Protein AF-A0A128EGA1-F1 (afdb_monomer_lite)

Foldseek 3Di:
DVVVCVVVVDPPQDDQVRQQVLLQVLQVVLVVLCVVAPDDPNPPPDDDPLSVLSNVLSVVQHPDNRDGGPDSVSVVVSVVSVVVSVVVVVVVPDPPDDPDDPPPPPPPDD

pLDDT: mean 85.17, std 13.76, range [37.12, 98.06]

Structure (mmCIF, N/CA/C/O backbone):
data_AF-A0A128EGA1-F1
#
_entry.id   AF-A0A128EGA1-F1
#
loop_
_atom_site.group_PDB
_atom_site.id
_atom_site.type_symbol
_atom_site.label_atom_id
_atom_site.label_alt_id
_atom_site.label_comp_id
_atom_site.label_asym_id
_atom_site.label_entity_id
_atom_site.label_seq_id
_atom_site.pdbx_PDB_ins_code
_atom_site.Cartn_x
_atom_site.Cartn_y
_atom_site.Cartn_z
_atom_site.occupancy
_atom_site.B_iso_or_equiv
_atom_site.auth_seq_id
_atom_site.auth_comp_id
_atom_site.auth_asym_id
_atom_site.auth_atom_id
_atom_site.pdbx_PDB_model_num
ATOM 1 N N . MET A 1 1 ? -19.318 -8.533 2.746 1.00 81.69 1 MET A N 1
ATOM 2 C CA . MET A 1 1 ? -18.801 -8.993 4.058 1.00 81.69 1 MET A CA 1
ATOM 3 C C . MET A 1 1 ? -18.001 -7.903 4.770 1.00 81.69 1 MET A C 1
ATOM 5 O O . MET A 1 1 ? -18.408 -7.524 5.858 1.00 81.69 1 MET A O 1
ATOM 9 N N . LEU A 1 2 ? -16.950 -7.337 4.155 1.00 85.12 2 LEU A N 1
ATOM 10 C CA . LEU A 1 2 ? -16.133 -6.272 4.768 1.00 85.12 2 LEU A CA 1
ATOM 11 C C . LEU A 1 2 ? -16.956 -5.065 5.260 1.00 85.12 2 LEU A C 1
ATOM 13 O O . LEU A 1 2 ? -16.754 -4.599 6.371 1.00 85.12 2 LEU A O 1
ATOM 17 N N . GLU A 1 3 ? -17.920 -4.583 4.474 1.00 85.75 3 GLU A N 1
ATOM 18 C CA . GLU A 1 3 ? -18.734 -3.423 4.875 1.00 85.75 3 GLU A CA 1
ATOM 19 C C . GLU A 1 3 ? -19.574 -3.670 6.130 1.00 85.75 3 GLU A C 1
ATOM 21 O O . GLU A 1 3 ? -19.691 -2.788 6.976 1.00 85.75 3 GLU A O 1
ATOM 26 N N . LEU A 1 4 ? -20.113 -4.884 6.275 1.00 86.56 4 LEU A N 1
ATOM 27 C CA . LEU A 1 4 ? -20.846 -5.288 7.472 1.00 86.56 4 LEU A CA 1
ATOM 28 C C . LEU A 1 4 ? -19.904 -5.350 8.677 1.00 86.56 4 LEU A C 1
ATOM 30 O O . LEU A 1 4 ? -20.243 -4.833 9.734 1.00 86.56 4 LEU A O 1
ATOM 34 N N . MET A 1 5 ? -18.701 -5.907 8.506 1.00 86.25 5 MET A N 1
ATOM 35 C CA . MET A 1 5 ? -17.693 -5.944 9.570 1.00 86.25 5 MET A CA 1
ATOM 36 C C . MET A 1 5 ? -17.354 -4.533 10.066 1.00 86.25 5 MET A C 1
ATOM 38 O O . MET A 1 5 ? -17.412 -4.273 11.265 1.00 86.25 5 MET A O 1
ATOM 42 N N . LEU A 1 6 ? -17.102 -3.596 9.149 1.00 87.62 6 LEU A N 1
ATOM 43 C CA . LEU A 1 6 ? -16.830 -2.199 9.498 1.00 87.62 6 LEU A CA 1
ATOM 44 C C . LEU A 1 6 ? -18.020 -1.540 10.212 1.00 87.62 6 LEU A C 1
ATOM 46 O O . LEU A 1 6 ? -17.824 -0.871 11.220 1.00 87.62 6 LEU A O 1
ATOM 50 N N . LYS A 1 7 ? -19.256 -1.781 9.748 1.00 88.75 7 LYS A N 1
ATOM 51 C CA . LYS A 1 7 ? -20.478 -1.224 10.357 1.00 88.75 7 LYS A CA 1
ATOM 52 C C . LYS A 1 7 ? -20.676 -1.658 11.814 1.00 88.75 7 LYS A C 1
ATOM 54 O O . LYS A 1 7 ? -21.153 -0.862 12.614 1.00 88.75 7 LYS A O 1
ATOM 59 N N . TYR A 1 8 ? -20.334 -2.902 12.150 1.00 88.88 8 TYR A N 1
ATOM 60 C CA . TYR A 1 8 ? -20.543 -3.469 13.489 1.00 88.88 8 TYR A CA 1
ATOM 61 C C . TYR A 1 8 ? -19.306 -3.408 14.398 1.00 88.88 8 TYR A C 1
ATOM 63 O O . TYR A 1 8 ? -19.330 -4.000 15.472 1.00 88.88 8 TYR A O 1
ATOM 71 N N . ASN A 1 9 ? -18.238 -2.713 13.986 1.00 83.50 9 ASN A N 1
ATOM 72 C CA . ASN A 1 9 ? -16.999 -2.550 14.757 1.00 83.50 9 ASN A CA 1
ATOM 73 C C . ASN A 1 9 ? -16.479 -3.865 15.379 1.00 83.50 9 ASN A C 1
ATOM 75 O O . ASN A 1 9 ? -16.124 -3.916 16.557 1.00 83.50 9 ASN A O 1
ATOM 79 N N . VAL A 1 10 ? -16.499 -4.95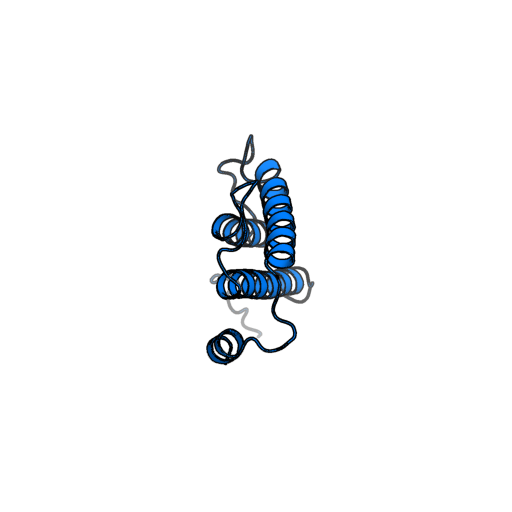7 14.600 1.00 87.62 10 VAL A N 1
ATOM 80 C CA . VAL A 1 10 ? -16.041 -6.268 15.089 1.00 87.62 10 VAL A CA 1
ATOM 81 C C . VAL A 1 10 ? -14.595 -6.202 15.605 1.00 87.62 10 VAL A C 1
ATOM 83 O O . VAL A 1 10 ? -13.777 -5.496 15.004 1.00 87.62 10 VAL A O 1
ATOM 86 N N . PRO A 1 11 ? -14.258 -6.949 16.677 1.00 83.31 11 PRO A N 1
ATOM 87 C CA . PRO A 1 11 ? -12.904 -6.997 17.224 1.00 83.31 11 PRO A CA 1
ATOM 88 C C . PRO A 1 11 ? -11.848 -7.335 16.164 1.00 83.31 11 PRO A C 1
ATOM 90 O O . PRO A 1 11 ? -12.092 -8.147 15.271 1.00 83.31 11 PRO A O 1
ATOM 93 N N . GLY A 1 12 ? -10.662 -6.731 16.282 1.00 83.38 12 GLY A N 1
ATOM 94 C CA . GLY A 1 12 ? -9.544 -6.943 15.352 1.00 83.38 12 GLY A CA 1
ATOM 95 C C . GLY A 1 12 ? -9.471 -5.949 14.187 1.00 83.38 12 GLY A C 1
ATOM 96 O O . GLY A 1 12 ? -8.620 -6.104 13.312 1.00 83.38 12 GLY A O 1
ATOM 97 N N . GLN A 1 13 ? -10.327 -4.923 14.161 1.00 87.50 13 GLN A N 1
ATOM 98 C CA . GLN A 1 13 ? -10.164 -3.804 13.233 1.00 87.50 13 GLN A CA 1
ATOM 99 C C . GLN A 1 13 ? -8.937 -2.956 13.590 1.00 87.50 13 GLN A C 1
ATOM 101 O O . GLN A 1 13 ? -8.707 -2.699 14.774 1.00 87.50 13 GLN A O 1
ATOM 106 N N . PRO A 1 14 ? -8.161 -2.506 12.589 1.00 91.81 14 PRO A N 1
ATOM 107 C CA . PRO A 1 14 ? -6.991 -1.688 12.847 1.00 91.81 14 PRO A CA 1
ATOM 108 C C . PRO A 1 14 ? -7.375 -0.325 13.430 1.00 91.81 14 PRO A C 1
ATOM 110 O O . PRO A 1 14 ? -8.304 0.331 12.949 1.00 91.81 14 PRO A O 1
ATOM 113 N N . THR A 1 15 ? -6.642 0.112 14.453 1.00 93.56 15 THR A N 1
ATOM 114 C CA . THR A 1 15 ? -6.789 1.451 15.037 1.00 93.56 15 THR A CA 1
ATOM 115 C C . THR A 1 15 ? -6.208 2.523 14.112 1.00 93.56 15 THR A C 1
ATOM 117 O O . THR A 1 15 ? -5.492 2.225 13.154 1.00 93.56 15 THR A O 1
ATOM 120 N N . LYS A 1 16 ? -6.478 3.801 14.403 1.00 93.31 16 LYS A N 1
ATOM 121 C CA . LYS A 1 16 ? -5.906 4.923 13.638 1.00 93.31 16 LYS A CA 1
ATOM 122 C C . LYS A 1 16 ? -4.377 4.915 13.668 1.00 93.31 16 LYS A C 1
ATOM 124 O O . LYS A 1 16 ? -3.741 5.192 12.656 1.00 93.31 16 LYS A O 1
ATOM 129 N N . GLU A 1 17 ? -3.797 4.559 14.807 1.00 95.12 17 GLU A N 1
ATOM 130 C CA . GLU A 1 17 ? -2.355 4.439 15.008 1.00 95.12 17 GLU A CA 1
ATOM 131 C C . GLU A 1 17 ? -1.787 3.308 14.148 1.00 95.12 17 GLU A C 1
ATOM 133 O O . GLU A 1 17 ? -0.784 3.502 13.469 1.00 95.12 17 GLU A O 1
ATOM 138 N N . GLN A 1 18 ? -2.471 2.160 14.091 1.00 95.81 18 GLN A N 1
ATOM 139 C CA . GLN A 1 18 ? -2.067 1.036 13.241 1.00 95.81 18 GLN A CA 1
ATOM 140 C C . GLN A 1 18 ? -2.179 1.365 11.746 1.00 95.81 18 GLN A C 1
ATOM 142 O O . GLN A 1 18 ? -1.320 0.957 10.964 1.00 95.81 18 GLN A O 1
ATOM 147 N N . LEU A 1 19 ? -3.202 2.125 11.336 1.00 96.38 19 LEU A N 1
ATOM 148 C CA . LEU A 1 19 ? -3.311 2.625 9.962 1.00 96.38 19 LEU A CA 1
ATOM 149 C C . LEU A 1 19 ? -2.149 3.563 9.620 1.00 96.38 19 LEU A C 1
ATOM 151 O O . LEU A 1 19 ? -1.546 3.416 8.557 1.00 96.38 19 LEU A O 1
ATOM 155 N N . LYS A 1 20 ? -1.795 4.474 10.532 1.00 96.69 20 LYS A N 1
ATOM 156 C CA . LYS A 1 20 ? -0.656 5.377 10.352 1.00 96.69 20 LYS A CA 1
ATOM 157 C C . LYS A 1 20 ? 0.664 4.608 10.255 1.00 96.69 20 LYS A C 1
ATOM 159 O O . LYS A 1 20 ? 1.418 4.817 9.314 1.00 96.69 20 LYS A O 1
ATOM 164 N N . GLU A 1 21 ? 0.913 3.659 11.155 1.00 96.94 21 GLU A N 1
ATOM 165 C CA . GLU A 1 21 ? 2.126 2.829 11.132 1.00 96.94 21 GLU A CA 1
ATOM 166 C C . GLU A 1 21 ? 2.236 2.007 9.832 1.00 96.94 21 GLU A C 1
ATOM 168 O O . GLU A 1 21 ? 3.311 1.875 9.238 1.00 96.94 21 GLU A O 1
ATOM 173 N N . ALA A 1 22 ? 1.118 1.452 9.354 1.00 96.69 22 ALA A N 1
ATOM 174 C CA . ALA A 1 22 ? 1.080 0.736 8.084 1.00 96.69 22 ALA A CA 1
ATOM 175 C C . ALA A 1 22 ? 1.384 1.663 6.898 1.00 96.69 22 ALA A C 1
ATOM 177 O O . ALA A 1 22 ? 2.104 1.268 5.974 1.00 96.69 22 ALA A O 1
ATOM 178 N N . TYR A 1 23 ? 0.864 2.889 6.933 1.00 98.06 23 TYR A N 1
ATOM 179 C CA . TYR A 1 23 ? 1.11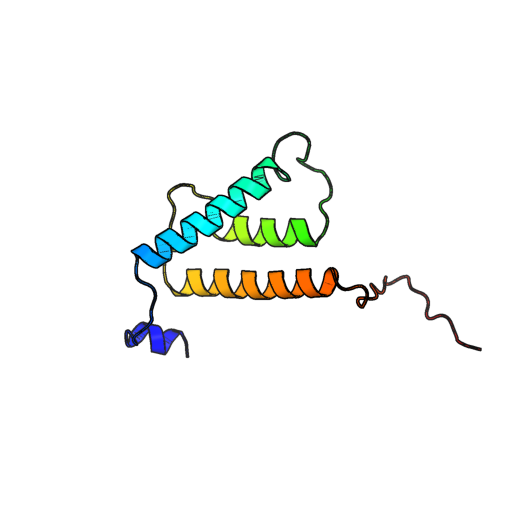9 3.893 5.913 1.00 98.06 23 TYR A CA 1
ATOM 180 C C . TYR A 1 23 ? 2.593 4.327 5.911 1.00 98.06 23 TYR A C 1
ATOM 182 O O . TYR A 1 23 ? 3.217 4.349 4.856 1.00 98.06 23 TYR A O 1
ATOM 190 N N . GLU A 1 24 ? 3.204 4.565 7.074 1.00 97.88 24 GLU A N 1
ATOM 191 C CA . GLU A 1 24 ? 4.631 4.903 7.186 1.00 97.88 24 GLU A CA 1
ATOM 192 C C . GLU A 1 24 ? 5.532 3.806 6.591 1.00 97.88 24 GLU A C 1
ATOM 194 O O . GLU A 1 24 ? 6.507 4.093 5.889 1.00 97.88 24 GLU A O 1
ATOM 199 N N . LYS A 1 25 ? 5.188 2.528 6.805 1.00 96.75 25 LYS A N 1
ATOM 200 C CA . LYS A 1 25 ? 5.885 1.393 6.172 1.00 96.75 25 LYS A CA 1
ATOM 201 C C . LYS A 1 25 ? 5.748 1.423 4.649 1.00 96.75 25 LYS A C 1
ATOM 203 O O . LYS A 1 25 ? 6.740 1.194 3.956 1.00 96.75 25 LYS A O 1
ATOM 208 N N . CYS A 1 26 ? 4.549 1.716 4.146 1.00 97.31 26 CYS A N 1
ATOM 209 C CA . CYS A 1 26 ? 4.282 1.884 2.719 1.00 97.31 26 CYS A CA 1
ATOM 210 C C . CYS A 1 26 ? 5.117 3.037 2.136 1.00 97.31 26 CYS A C 1
ATOM 212 O O . CYS A 1 26 ? 5.889 2.825 1.202 1.00 97.31 26 CYS A O 1
ATOM 214 N N . TYR A 1 27 ? 5.058 4.225 2.745 1.00 97.81 27 TYR A N 1
ATOM 215 C CA . TYR A 1 27 ? 5.789 5.410 2.293 1.00 97.81 27 TYR A CA 1
ATOM 216 C C . TYR A 1 27 ? 7.308 5.194 2.306 1.00 97.81 27 TYR A C 1
ATOM 218 O O . TYR A 1 27 ? 8.014 5.576 1.372 1.00 97.81 27 TYR A O 1
ATOM 226 N N . ARG A 1 28 ? 7.845 4.508 3.323 1.00 97.06 28 ARG A N 1
ATOM 227 C CA . ARG A 1 28 ? 9.271 4.149 3.358 1.00 97.06 28 ARG A CA 1
ATOM 228 C C . ARG A 1 28 ? 9.670 3.279 2.166 1.00 97.06 28 ARG A C 1
ATOM 230 O O . ARG A 1 28 ? 10.750 3.477 1.606 1.00 97.06 28 ARG A O 1
ATOM 237 N N . LEU A 1 29 ? 8.817 2.332 1.772 1.00 95.25 29 LEU A N 1
ATOM 238 C CA . LEU A 1 29 ? 9.055 1.498 0.598 1.00 95.25 29 LEU A CA 1
ATOM 239 C C . LEU A 1 29 ? 8.957 2.322 -0.693 1.00 95.25 29 LEU A C 1
ATOM 241 O O . LEU A 1 29 ? 9.830 2.203 -1.551 1.00 95.25 29 LEU A O 1
ATOM 245 N N . TYR A 1 30 ? 7.966 3.213 -0.797 1.00 95.94 30 TYR A N 1
ATOM 246 C CA . TYR A 1 30 ? 7.854 4.163 -1.905 1.00 95.94 30 TYR A CA 1
ATOM 247 C C . TYR A 1 30 ? 9.135 4.992 -2.057 1.00 95.94 30 TYR A C 1
ATOM 249 O O . TYR A 1 30 ? 9.733 5.006 -3.129 1.00 95.94 30 TYR A O 1
ATOM 257 N N . LYS A 1 31 ? 9.624 5.599 -0.969 1.00 95.50 31 LYS A N 1
ATOM 258 C CA . LYS A 1 31 ? 10.860 6.397 -0.947 1.00 95.50 31 LYS A CA 1
ATOM 259 C C . LYS A 1 31 ? 12.074 5.589 -1.408 1.00 95.50 31 LYS A C 1
ATOM 261 O O . LYS A 1 31 ? 12.886 6.087 -2.186 1.00 95.50 31 LYS A O 1
ATOM 266 N N . TRP A 1 32 ? 12.182 4.331 -0.975 1.00 94.25 32 TRP A N 1
ATOM 267 C CA . TRP A 1 32 ? 13.248 3.427 -1.411 1.00 94.25 32 TRP A CA 1
ATOM 268 C C . TRP A 1 32 ? 13.215 3.180 -2.923 1.00 94.25 32 TRP A C 1
ATOM 270 O O . TRP A 1 32 ? 14.252 3.286 -3.583 1.00 94.25 32 TRP A O 1
ATOM 280 N N . TYR A 1 33 ? 12.036 2.897 -3.485 1.00 92.31 33 TYR A N 1
ATOM 281 C CA . TYR A 1 33 ? 11.886 2.722 -4.929 1.00 92.31 33 TYR A CA 1
ATOM 282 C C . TYR A 1 33 ? 12.130 4.024 -5.684 1.00 92.31 33 TYR A C 1
ATOM 284 O O . TYR A 1 33 ? 12.817 4.010 -6.703 1.00 92.31 33 TYR A O 1
ATOM 292 N N . LYS A 1 34 ? 11.627 5.146 -5.166 1.00 91.00 34 LYS A N 1
ATOM 293 C CA . LYS A 1 34 ? 11.763 6.462 -5.783 1.00 91.00 34 LYS A CA 1
ATOM 294 C C . LYS A 1 34 ? 13.227 6.818 -6.025 1.00 91.00 34 LYS A C 1
ATOM 296 O O . LYS A 1 34 ? 13.616 7.073 -7.162 1.00 91.00 34 LYS A O 1
ATOM 301 N N . ILE A 1 35 ? 14.051 6.687 -4.986 1.00 90.38 35 ILE A N 1
ATOM 302 C CA . ILE A 1 35 ? 15.496 6.951 -5.045 1.00 90.38 35 ILE A CA 1
ATOM 303 C C . ILE A 1 35 ? 16.215 6.019 -6.035 1.00 90.38 35 ILE A C 1
ATOM 305 O O . ILE A 1 35 ? 17.169 6.431 -6.686 1.00 90.38 35 ILE A O 1
ATOM 309 N N . ARG A 1 36 ? 15.794 4.752 -6.141 1.00 88.38 36 ARG A N 1
ATOM 310 C CA . ARG A 1 36 ? 16.512 3.730 -6.924 1.00 88.38 36 ARG A CA 1
ATOM 311 C C . ARG A 1 36 ? 16.046 3.579 -8.369 1.00 88.38 36 ARG A C 1
ATOM 313 O O . ARG A 1 36 ? 16.797 3.029 -9.172 1.00 88.38 36 ARG A O 1
ATOM 320 N N . TRP A 1 37 ? 14.816 3.983 -8.682 1.00 88.00 37 TRP A N 1
ATOM 321 C CA . TRP A 1 37 ? 14.133 3.587 -9.918 1.00 88.00 37 TRP A CA 1
ATOM 322 C C . TRP A 1 37 ? 13.253 4.667 -10.556 1.00 88.00 37 TRP A C 1
ATOM 324 O O . TRP A 1 37 ? 12.771 4.444 -11.670 1.00 88.00 37 TRP A O 1
ATOM 334 N N . ILE A 1 38 ? 13.000 5.789 -9.879 1.00 83.81 38 ILE A N 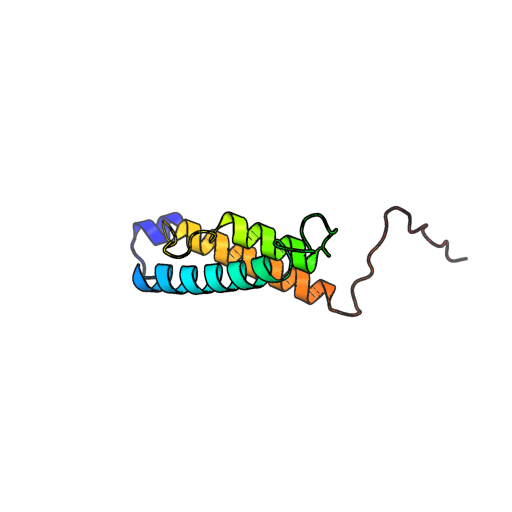1
ATOM 335 C CA . ILE A 1 38 ? 12.104 6.847 -10.380 1.00 83.81 38 ILE A CA 1
ATOM 336 C C . ILE A 1 38 ? 12.885 8.139 -10.626 1.00 83.81 38 ILE A C 1
ATOM 338 O O . ILE A 1 38 ? 12.756 8.730 -11.695 1.00 83.81 38 ILE A O 1
ATOM 342 N N . ASP A 1 39 ? 13.733 8.532 -9.678 1.00 85.88 39 ASP A N 1
ATOM 343 C CA . ASP A 1 39 ? 14.485 9.782 -9.737 1.00 85.88 39 ASP A CA 1
ATOM 344 C C . ASP A 1 39 ? 15.863 9.613 -10.414 1.00 85.88 39 ASP A C 1
ATOM 346 O O . ASP A 1 39 ? 16.365 8.506 -10.636 1.00 85.88 39 ASP A O 1
ATOM 350 N N . GLY A 1 40 ? 16.501 10.743 -10.731 1.00 80.19 40 GLY A N 1
ATOM 351 C CA . GLY A 1 40 ? 17.889 10.793 -11.195 1.00 80.19 40 GLY A CA 1
ATOM 352 C C . GLY A 1 40 ? 18.103 10.198 -12.588 1.00 80.19 40 GLY A C 1
ATOM 353 O O . GLY A 1 40 ? 17.330 10.429 -13.512 1.00 80.19 40 GLY A O 1
ATOM 354 N N . ASP A 1 41 ? 19.173 9.421 -12.750 1.00 77.50 41 ASP A N 1
ATOM 355 C CA . ASP A 1 41 ? 19.586 8.820 -14.027 1.00 77.50 41 ASP A CA 1
ATOM 356 C C . ASP A 1 41 ? 18.677 7.666 -14.495 1.00 77.50 41 ASP A C 1
ATOM 358 O O . ASP A 1 41 ? 18.885 7.095 -15.573 1.00 77.50 41 ASP A O 1
ATOM 362 N N . LYS A 1 42 ? 17.719 7.256 -13.658 1.00 73.94 42 LYS A N 1
ATOM 363 C CA . LYS A 1 42 ? 16.773 6.166 -13.927 1.00 73.94 42 LYS A CA 1
ATOM 364 C C . LYS A 1 42 ? 15.462 6.658 -14.517 1.00 73.94 42 LYS A C 1
ATOM 366 O O . LYS A 1 42 ? 14.727 5.846 -15.082 1.00 73.94 42 LYS A O 1
ATOM 371 N N . ILE A 1 43 ? 15.200 7.961 -14.431 1.00 71.88 43 ILE A N 1
ATOM 372 C CA . ILE A 1 43 ? 14.022 8.582 -15.019 1.00 71.88 43 ILE A CA 1
ATOM 373 C C . ILE A 1 43 ? 13.991 8.243 -16.521 1.00 71.88 43 ILE A C 1
ATOM 375 O O . ILE A 1 43 ? 14.993 8.363 -17.225 1.00 71.88 43 ILE A O 1
ATOM 379 N N . ASN A 1 44 ? 12.862 7.721 -17.003 1.00 71.44 44 ASN A N 1
ATOM 380 C CA . ASN A 1 44 ? 12.646 7.247 -18.383 1.00 71.44 44 ASN A CA 1
ATOM 381 C C . ASN A 1 44 ? 13.341 5.936 -18.810 1.00 71.44 44 ASN A C 1
ATOM 383 O O . ASN A 1 44 ? 13.184 5.523 -19.961 1.00 71.44 44 ASN A O 1
ATOM 387 N N . LYS A 1 45 ? 14.056 5.223 -17.928 1.00 81.44 45 LYS A N 1
ATOM 388 C CA . LYS A 1 45 ? 14.540 3.868 -18.254 1.00 81.44 45 LYS A CA 1
ATOM 389 C C . LYS A 1 45 ? 13.405 2.853 -18.126 1.00 81.44 45 LYS A C 1
ATOM 391 O O . LYS A 1 45 ? 12.659 2.856 -17.147 1.00 81.44 45 LYS A O 1
ATOM 396 N N . LYS A 1 46 ? 13.293 1.940 -19.099 1.00 83.19 46 LYS A N 1
ATOM 397 C CA . LYS A 1 46 ? 12.336 0.827 -19.028 1.00 83.19 46 LYS A CA 1
ATOM 398 C C . LYS A 1 46 ? 12.654 -0.026 -17.799 1.00 83.19 46 LYS A C 1
ATOM 400 O O . LYS A 1 46 ? 13.762 -0.544 -17.669 1.00 83.19 46 LYS A O 1
ATOM 405 N N . ARG A 1 47 ? 11.674 -0.168 -16.910 1.00 85.62 47 ARG A N 1
ATOM 406 C CA . ARG A 1 47 ? 11.798 -0.971 -15.693 1.00 85.62 47 ARG A CA 1
ATOM 407 C C . ARG A 1 47 ? 11.354 -2.412 -15.949 1.00 85.62 47 ARG A C 1
ATOM 409 O O . ARG A 1 47 ? 10.418 -2.624 -16.725 1.00 85.62 47 ARG A O 1
ATOM 416 N N . PRO A 1 48 ? 11.983 -3.404 -15.297 1.00 85.50 48 PRO A N 1
ATOM 417 C CA . PRO A 1 48 ? 11.428 -4.747 -15.236 1.00 85.50 48 PRO A CA 1
ATOM 418 C C . PRO A 1 48 ? 10.039 -4.739 -14.589 1.00 85.50 48 PRO A C 1
ATOM 420 O O . PRO A 1 48 ? 9.752 -3.908 -13.725 1.00 85.50 48 PRO A O 1
ATOM 423 N N . PHE A 1 49 ? 9.185 -5.687 -14.975 1.00 83.62 49 PHE A N 1
ATOM 424 C CA . PHE A 1 49 ? 7.810 -5.774 -14.473 1.00 83.62 49 PHE A CA 1
ATOM 425 C C . PHE A 1 49 ? 7.739 -5.878 -12.939 1.00 83.62 49 PHE A C 1
ATOM 427 O O . PHE A 1 49 ? 6.956 -5.163 -12.319 1.00 83.62 49 PHE A O 1
ATOM 434 N N . TYR A 1 50 ? 8.615 -6.679 -12.323 1.00 84.62 50 TYR A N 1
ATOM 435 C CA . TYR A 1 50 ? 8.689 -6.858 -10.866 1.00 84.62 50 TYR A CA 1
ATOM 436 C C . TYR A 1 50 ? 9.146 -5.603 -10.102 1.00 84.62 50 TYR A C 1
ATOM 438 O O . TYR A 1 50 ? 9.057 -5.571 -8.882 1.00 84.62 50 TYR A O 1
ATOM 446 N N . VAL A 1 51 ? 9.630 -4.568 -10.798 1.00 88.56 51 VAL A N 1
ATOM 447 C CA . VAL A 1 51 ? 9.950 -3.252 -10.218 1.00 88.56 51 VAL A CA 1
ATOM 448 C C . VAL A 1 51 ? 8.820 -2.261 -10.483 1.00 88.56 51 VAL A C 1
ATOM 450 O O . VAL A 1 51 ? 8.419 -1.513 -9.595 1.00 88.56 51 VAL A O 1
ATOM 453 N N . ASP A 1 52 ? 8.300 -2.251 -11.711 1.00 89.44 52 ASP A N 1
ATOM 454 C CA . ASP A 1 52 ? 7.247 -1.328 -12.128 1.00 89.44 52 ASP A CA 1
ATOM 455 C C . ASP A 1 52 ? 5.924 -1.578 -11.392 1.00 89.44 52 ASP A C 1
ATOM 457 O O . ASP A 1 52 ? 5.234 -0.632 -11.016 1.00 89.44 52 ASP A O 1
ATOM 461 N N . MET A 1 53 ? 5.590 -2.848 -11.147 1.00 90.50 53 MET A N 1
ATOM 462 C CA . MET A 1 53 ? 4.368 -3.234 -10.448 1.00 90.50 53 MET A CA 1
ATOM 463 C C . MET A 1 53 ? 4.346 -2.726 -8.988 1.00 90.50 53 MET A C 1
ATOM 465 O O . MET A 1 53 ? 3.368 -2.057 -8.640 1.00 90.50 53 MET A O 1
ATOM 469 N N . PRO A 1 54 ? 5.408 -2.910 -8.165 1.00 91.31 54 PRO A N 1
ATOM 470 C CA . PRO A 1 54 ? 5.484 -2.299 -6.834 1.00 91.31 54 PRO A CA 1
ATOM 471 C C . PRO A 1 54 ? 5.389 -0.791 -6.839 1.00 91.31 54 PRO A C 1
ATOM 473 O O . PRO A 1 54 ? 4.636 -0.231 -6.048 1.00 91.31 54 PRO A O 1
ATOM 476 N N . ILE A 1 55 ? 6.113 -0.132 -7.743 1.00 93.00 55 ILE A N 1
ATOM 477 C CA . ILE A 1 55 ? 6.105 1.328 -7.832 1.00 93.00 55 ILE A CA 1
ATOM 478 C C . ILE A 1 55 ? 4.688 1.844 -8.059 1.00 93.00 55 ILE A C 1
ATOM 480 O O . ILE A 1 55 ? 4.236 2.690 -7.297 1.00 93.00 55 ILE A O 1
ATOM 484 N N . LYS A 1 56 ? 3.960 1.282 -9.029 1.00 92.69 56 LYS A N 1
ATOM 485 C CA . LYS A 1 56 ? 2.583 1.696 -9.332 1.00 92.69 56 LYS A CA 1
ATOM 486 C C . LYS A 1 56 ? 1.635 1.507 -8.152 1.00 92.69 56 LYS A C 1
ATOM 488 O O . LYS A 1 56 ? 0.773 2.352 -7.924 1.00 92.69 56 LYS A O 1
ATOM 493 N N . ASN A 1 57 ? 1.778 0.410 -7.405 1.00 94.69 57 ASN A N 1
ATOM 494 C CA . ASN A 1 57 ? 0.960 0.191 -6.216 1.00 94.69 57 ASN A CA 1
ATOM 495 C C . ASN A 1 57 ? 1.287 1.220 -5.121 1.00 94.69 57 ASN A C 1
ATOM 497 O O . ASN A 1 57 ? 0.394 1.804 -4.519 1.00 94.69 57 ASN A O 1
ATOM 501 N N . LEU A 1 58 ? 2.569 1.497 -4.891 1.00 95.31 58 LEU A N 1
ATOM 502 C CA . LEU A 1 58 ? 3.010 2.453 -3.875 1.00 95.31 58 LEU A CA 1
ATOM 503 C C . LEU A 1 58 ? 2.631 3.899 -4.229 1.00 95.31 58 LEU A C 1
ATOM 505 O O . LEU A 1 58 ? 2.128 4.621 -3.372 1.00 95.31 58 LEU A O 1
ATOM 509 N N . GLU A 1 59 ? 2.787 4.298 -5.495 1.00 95.06 59 GLU A N 1
ATOM 510 C CA . GLU A 1 59 ? 2.369 5.608 -6.018 1.00 95.06 59 GLU A CA 1
ATOM 511 C C . GLU A 1 59 ? 0.862 5.848 -5.866 1.00 95.06 59 GLU A C 1
ATOM 513 O O . GLU A 1 59 ? 0.422 6.979 -5.677 1.00 95.06 59 GLU A O 1
ATOM 518 N N . LYS A 1 60 ? 0.061 4.782 -5.919 1.00 96.06 60 LYS A N 1
ATOM 519 C CA . LYS A 1 60 ? -1.390 4.854 -5.742 1.00 96.06 60 LYS A CA 1
ATOM 520 C C . LYS A 1 60 ? -1.807 5.110 -4.292 1.00 96.06 60 LYS A C 1
ATOM 522 O O . LYS A 1 60 ? -2.859 5.707 -4.082 1.00 96.06 60 LYS A O 1
ATOM 527 N N . TYR A 1 61 ? -1.034 4.636 -3.312 1.00 96.19 61 TYR A N 1
ATOM 528 C CA . TYR A 1 61 ? -1.486 4.565 -1.918 1.00 96.19 61 TYR A CA 1
ATOM 529 C C . TYR A 1 61 ? -0.682 5.394 -0.916 1.00 96.19 61 TYR A C 1
ATOM 531 O O . TYR A 1 61 ? -1.247 5.760 0.109 1.00 96.19 61 TYR A O 1
ATOM 539 N N . CYS A 1 62 ? 0.611 5.651 -1.134 1.00 96.19 62 CYS A N 1
ATOM 540 C CA . CYS A 1 62 ? 1.468 6.192 -0.074 1.00 96.19 62 CYS A CA 1
ATOM 541 C C . CYS A 1 62 ? 2.610 7.084 -0.574 1.00 96.19 62 CYS A C 1
ATOM 543 O O . CYS A 1 62 ? 3.785 6.817 -0.323 1.00 96.19 62 CYS A O 1
ATOM 545 N N . THR A 1 63 ? 2.267 8.169 -1.271 1.00 95.25 63 THR A N 1
ATOM 546 C CA . THR A 1 63 ? 3.239 9.147 -1.799 1.00 95.25 63 THR A CA 1
ATOM 547 C C . THR A 1 63 ? 3.524 10.329 -0.877 1.00 95.25 63 THR A C 1
ATOM 549 O O . THR A 1 63 ? 4.516 11.022 -1.092 1.00 95.25 63 THR A O 1
ATOM 552 N N . ASP A 1 64 ? 2.664 10.588 0.109 1.00 95.75 64 ASP A N 1
ATOM 553 C CA . ASP A 1 64 ? 2.827 11.674 1.084 1.00 95.75 64 ASP A CA 1
ATOM 554 C C . ASP A 1 64 ? 3.647 11.195 2.290 1.00 95.75 64 ASP A C 1
ATOM 556 O O . ASP A 1 64 ? 3.363 10.130 2.827 1.00 95.75 64 ASP A O 1
ATOM 560 N N . GLU A 1 65 ? 4.639 11.971 2.729 1.00 93.94 65 GLU A N 1
ATOM 561 C CA . GLU A 1 65 ? 5.532 11.642 3.850 1.00 93.94 65 GLU A CA 1
ATOM 562 C C . GLU A 1 65 ? 4.820 11.620 5.200 1.00 93.94 65 GLU A C 1
ATOM 564 O O . GLU A 1 65 ? 5.161 10.813 6.062 1.00 93.94 65 GLU A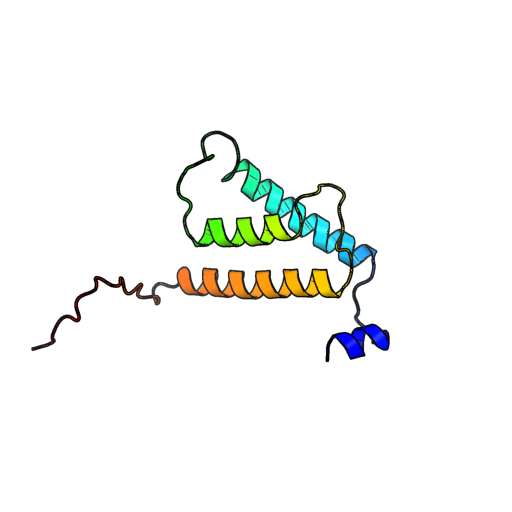 O 1
ATOM 569 N N . ASN A 1 66 ? 3.814 12.478 5.371 1.00 94.38 66 ASN A N 1
ATOM 570 C CA . ASN A 1 66 ? 3.074 12.617 6.627 1.00 94.38 66 ASN A CA 1
ATOM 571 C C . ASN A 1 66 ? 1.644 12.071 6.527 1.00 94.38 66 ASN A C 1
ATOM 573 O O . ASN A 1 66 ? 0.800 12.373 7.375 1.00 94.38 66 ASN A O 1
ATOM 577 N N . GLY A 1 67 ? 1.374 11.285 5.483 1.00 94.44 67 GLY A N 1
ATOM 578 C CA . GLY A 1 67 ? 0.052 10.750 5.202 1.00 94.44 67 GLY A CA 1
ATOM 579 C C . GLY A 1 67 ? -0.385 9.637 6.158 1.00 94.44 67 GLY A C 1
ATOM 580 O O . GLY A 1 67 ? 0.330 9.189 7.057 1.00 94.44 67 GLY A O 1
ATOM 581 N N . THR A 1 68 ? -1.611 9.180 5.942 1.00 97.38 68 THR A N 1
ATOM 582 C 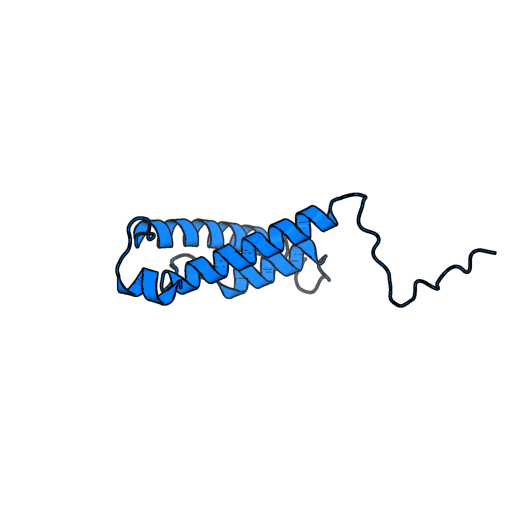CA . THR A 1 68 ? -2.196 7.996 6.573 1.00 97.38 68 THR A CA 1
ATOM 583 C C . THR A 1 68 ? -3.261 7.428 5.642 1.00 97.38 68 THR A C 1
ATOM 585 O O . THR A 1 68 ? -3.778 8.146 4.786 1.00 97.38 68 THR A O 1
ATOM 588 N N . PHE A 1 69 ? -3.632 6.159 5.815 1.00 96.88 69 PHE A N 1
ATOM 589 C CA . PHE A 1 69 ? -4.803 5.629 5.122 1.00 96.88 69 PHE A CA 1
ATOM 590 C C . PHE A 1 69 ? -6.064 6.350 5.615 1.00 96.88 69 PHE A C 1
ATOM 592 O O . PHE A 1 69 ? -6.327 6.416 6.817 1.00 96.88 69 PHE A O 1
ATOM 599 N N . ASN A 1 70 ? -6.873 6.843 4.680 1.00 92.94 70 ASN A N 1
ATOM 600 C CA . ASN A 1 70 ? -8.108 7.578 4.939 1.00 92.94 70 ASN A CA 1
ATOM 601 C C . ASN A 1 70 ? -9.099 6.746 5.754 1.00 92.94 70 ASN A C 1
ATOM 603 O O . ASN A 1 70 ? -9.862 7.270 6.565 1.00 92.94 70 ASN A O 1
ATOM 607 N N . ASN A 1 71 ? -9.129 5.436 5.506 1.00 93.31 71 ASN A N 1
ATOM 608 C CA . ASN A 1 71 ? -9.982 4.498 6.217 1.00 93.31 71 ASN A CA 1
ATOM 609 C C . ASN A 1 71 ? -9.474 3.054 6.088 1.00 93.31 71 ASN A C 1
ATOM 611 O O . ASN A 1 71 ? -8.595 2.726 5.291 1.00 93.31 71 ASN A O 1
ATOM 615 N N . ILE A 1 72 ? -10.101 2.161 6.855 1.00 93.62 72 ILE A N 1
ATOM 616 C CA . ILE A 1 72 ? -9.779 0.731 6.878 1.00 93.62 72 ILE A CA 1
ATOM 617 C C . ILE A 1 72 ? -9.992 0.068 5.501 1.00 93.62 72 ILE A C 1
ATOM 619 O O . ILE A 1 72 ? -9.260 -0.860 5.154 1.00 93.62 72 ILE A O 1
ATOM 623 N N . LYS A 1 73 ? -10.957 0.532 4.686 1.00 93.94 73 LYS A N 1
ATOM 624 C CA . LYS A 1 73 ? -11.184 -0.034 3.341 1.00 93.94 73 LYS A CA 1
ATOM 625 C C . LYS A 1 73 ? -9.995 0.240 2.422 1.00 93.94 73 LYS A C 1
ATOM 627 O O . LYS A 1 73 ? -9.574 -0.665 1.708 1.00 93.94 73 LYS A O 1
ATOM 632 N N . GLU A 1 74 ? -9.452 1.453 2.457 1.00 95.50 74 GLU A N 1
ATOM 633 C CA . GLU A 1 74 ? -8.273 1.826 1.672 1.00 95.50 74 GLU A CA 1
ATOM 634 C C . GLU A 1 74 ? -7.046 1.009 2.085 1.00 95.50 74 GLU A C 1
ATOM 636 O O . GLU A 1 74 ? -6.383 0.426 1.228 1.00 95.50 74 GLU A O 1
ATOM 641 N N . TYR A 1 75 ? -6.812 0.860 3.394 1.00 95.88 75 TYR A N 1
ATOM 642 C CA . TYR A 1 75 ? -5.747 -0.003 3.904 1.00 95.88 75 TYR A CA 1
ATOM 643 C C . TYR A 1 75 ? -5.889 -1.454 3.424 1.00 95.88 75 TYR A C 1
ATOM 645 O O . TYR A 1 75 ? -4.919 -2.045 2.951 1.00 95.88 75 TYR A O 1
ATOM 653 N N . PHE A 1 76 ? -7.092 -2.037 3.491 1.00 94.56 76 PHE A N 1
ATOM 654 C CA . PHE A 1 76 ? -7.305 -3.396 2.990 1.00 94.56 76 PHE A CA 1
ATOM 655 C C . PHE A 1 76 ? -7.116 -3.504 1.479 1.00 94.56 76 PHE A C 1
ATOM 657 O O . PHE A 1 76 ? -6.613 -4.526 1.014 1.00 94.56 76 PHE A O 1
ATOM 664 N N . ALA A 1 77 ? -7.495 -2.484 0.707 1.00 95.38 77 ALA A N 1
ATOM 665 C CA . ALA A 1 77 ? -7.243 -2.465 -0.729 1.00 95.38 77 ALA A CA 1
ATOM 666 C C . ALA A 1 77 ? -5.732 -2.518 -1.014 1.00 95.38 77 ALA A C 1
ATOM 668 O O . ALA A 1 77 ? -5.286 -3.429 -1.711 1.00 95.38 77 ALA A O 1
ATOM 669 N N . TYR A 1 78 ? -4.949 -1.646 -0.370 1.00 96.19 78 TYR A N 1
ATOM 670 C CA . TYR A 1 78 ? -3.486 -1.661 -0.443 1.00 96.19 78 TYR A CA 1
ATOM 671 C C . TYR A 1 78 ? -2.893 -3.016 -0.027 1.00 96.19 78 TYR A C 1
ATOM 673 O O . TYR A 1 78 ? -2.111 -3.610 -0.770 1.00 96.19 78 TYR A O 1
ATOM 681 N N . ALA A 1 79 ? -3.286 -3.541 1.137 1.00 94.94 79 ALA A N 1
ATOM 682 C CA . ALA A 1 79 ? -2.745 -4.790 1.671 1.00 94.94 79 ALA A CA 1
ATOM 683 C C . ALA A 1 79 ? -3.048 -5.993 0.762 1.00 94.94 79 ALA A C 1
ATOM 685 O O . ALA A 1 79 ? -2.219 -6.891 0.609 1.00 94.94 79 ALA A O 1
ATOM 686 N N . ASN A 1 80 ? -4.227 -6.012 0.138 1.00 95.00 80 ASN A N 1
ATOM 687 C CA . ASN A 1 80 ? -4.604 -7.056 -0.807 1.00 95.00 80 ASN A CA 1
ATOM 688 C C . ASN A 1 80 ? -3.841 -6.937 -2.130 1.00 95.00 80 ASN A C 1
ATOM 690 O O . ASN A 1 80 ? -3.427 -7.959 -2.675 1.00 95.00 80 ASN A O 1
ATOM 694 N N . GLU A 1 81 ? -3.649 -5.721 -2.649 1.00 95.56 81 GLU A N 1
ATOM 695 C CA . GLU A 1 81 ? -2.851 -5.487 -3.858 1.00 95.56 81 GLU A CA 1
ATOM 696 C C . GLU A 1 81 ? -1.377 -5.847 -3.630 1.00 95.56 81 GLU A C 1
ATOM 698 O O . GLU A 1 81 ? -0.810 -6.568 -4.452 1.00 95.56 81 GLU A O 1
ATOM 703 N N . GLN A 1 82 ? -0.803 -5.499 -2.471 1.00 94.00 82 GLN A N 1
ATOM 704 C CA . GLN A 1 82 ? 0.544 -5.939 -2.097 1.00 94.00 82 GLN A CA 1
ATOM 705 C C . GLN A 1 82 ? 0.672 -7.459 -2.068 1.00 94.00 82 GLN A C 1
ATOM 707 O O . GLN A 1 82 ? 1.548 -8.001 -2.728 1.00 94.00 82 GLN A O 1
ATOM 712 N N . LYS A 1 83 ? -0.229 -8.167 -1.374 1.00 94.62 83 LYS A N 1
ATOM 713 C CA . LYS A 1 83 ? -0.173 -9.637 -1.302 1.00 94.62 83 LYS A CA 1
ATOM 714 C C . LYS A 1 83 ? -0.250 -10.302 -2.675 1.00 94.62 83 LYS A C 1
ATOM 716 O O . LYS A 1 83 ? 0.430 -11.297 -2.909 1.00 94.62 83 LYS A O 1
ATOM 721 N N . LYS A 1 84 ? -1.095 -9.777 -3.569 1.00 92.12 84 LYS A N 1
ATOM 722 C CA . LYS A 1 84 ? -1.201 -10.273 -4.950 1.00 92.12 84 LYS A CA 1
ATOM 723 C C . LYS A 1 84 ? 0.085 -10.036 -5.729 1.00 92.12 84 LYS A C 1
ATOM 725 O O . LYS A 1 84 ? 0.488 -10.876 -6.519 1.00 92.12 84 LYS A O 1
ATOM 730 N N . MET A 1 85 ? 0.710 -8.885 -5.542 1.00 91.31 85 MET A N 1
ATOM 731 C CA . MET A 1 85 ? 1.952 -8.569 -6.221 1.00 91.31 85 MET A CA 1
ATOM 732 C C . MET A 1 85 ? 3.120 -9.404 -5.696 1.00 91.31 85 MET A C 1
ATOM 734 O O . MET A 1 85 ? 3.860 -9.959 -6.500 1.00 91.31 85 MET A O 1
ATOM 738 N N . ASP A 1 86 ? 3.248 -9.555 -4.377 1.00 89.81 86 ASP A N 1
ATOM 739 C CA . ASP A 1 86 ? 4.287 -10.379 -3.755 1.00 89.81 86 ASP A CA 1
ATOM 740 C C . ASP A 1 86 ? 4.196 -11.833 -4.240 1.00 89.81 86 ASP A C 1
ATOM 742 O O . ASP A 1 86 ? 5.217 -12.457 -4.524 1.00 89.81 86 ASP A O 1
ATOM 746 N N . SER A 1 87 ? 2.980 -12.368 -4.413 1.00 89.50 87 SER A N 1
ATOM 747 C CA . SER A 1 87 ? 2.800 -13.712 -4.966 1.00 89.50 87 SER A CA 1
ATOM 748 C C . SER A 1 87 ? 3.162 -13.801 -6.449 1.00 89.50 87 SER A C 1
ATOM 750 O O . SER A 1 87 ? 3.746 -14.799 -6.865 1.00 89.50 87 SER A O 1
ATOM 752 N N . ILE A 1 88 ? 2.868 -12.770 -7.246 1.00 87.31 88 ILE A N 1
ATOM 753 C CA . ILE A 1 88 ? 3.276 -12.710 -8.656 1.00 87.31 88 ILE A CA 1
ATOM 754 C C . ILE A 1 88 ? 4.803 -12.650 -8.773 1.00 87.31 88 ILE A C 1
ATOM 756 O O . ILE A 1 88 ? 5.361 -13.398 -9.572 1.00 87.31 88 ILE A O 1
ATOM 760 N N . ILE A 1 89 ? 5.466 -11.817 -7.962 1.00 85.75 89 ILE A N 1
ATOM 761 C CA . ILE A 1 89 ? 6.932 -11.699 -7.929 1.00 85.75 89 ILE A CA 1
ATOM 762 C C . ILE A 1 89 ? 7.560 -13.032 -7.508 1.00 85.75 89 ILE A C 1
ATOM 764 O O . ILE A 1 89 ? 8.457 -13.539 -8.176 1.00 85.75 89 ILE A O 1
ATOM 768 N N . TYR A 1 90 ? 7.028 -13.649 -6.451 1.00 85.81 90 TYR A N 1
ATOM 769 C CA . TYR A 1 90 ? 7.487 -14.955 -5.992 1.00 85.81 90 TYR A CA 1
ATOM 770 C C . TYR A 1 90 ? 7.386 -16.016 -7.090 1.00 85.81 90 TYR A C 1
ATOM 772 O O . TYR A 1 90 ? 8.345 -16.741 -7.328 1.00 85.81 90 TYR A O 1
ATOM 780 N N . ILE A 1 91 ? 6.246 -16.093 -7.785 1.00 83.12 91 ILE A N 1
ATOM 781 C CA . ILE A 1 91 ? 6.070 -17.026 -8.901 1.00 83.12 91 ILE A CA 1
ATOM 782 C C . ILE A 1 91 ? 7.078 -16.703 -10.009 1.00 83.12 91 ILE A C 1
ATOM 784 O O . ILE A 1 91 ? 7.755 -17.622 -10.461 1.00 83.12 91 ILE A O 1
ATOM 788 N N . SER A 1 92 ? 7.237 -15.432 -10.404 1.00 75.31 92 SER A N 1
ATOM 789 C CA . SER A 1 92 ? 8.173 -15.031 -11.465 1.00 75.31 92 SER A CA 1
ATOM 790 C C . SER A 1 92 ? 9.636 -15.361 -11.183 1.00 75.31 92 SER A C 1
ATOM 792 O O . SER A 1 92 ? 10.375 -15.588 -12.138 1.00 75.31 92 SER A O 1
ATOM 794 N N . ASP A 1 93 ? 10.030 -15.394 -9.908 1.00 72.69 93 ASP A N 1
ATOM 795 C CA . ASP A 1 93 ? 11.388 -15.730 -9.469 1.00 72.69 93 ASP A CA 1
ATOM 796 C C . ASP A 1 93 ? 11.638 -17.244 -9.403 1.00 72.69 93 ASP A C 1
ATOM 798 O O . ASP A 1 93 ? 12.775 -17.679 -9.233 1.00 72.69 93 ASP A O 1
ATOM 802 N N . THR A 1 94 ? 10.603 -18.080 -9.535 1.00 68.25 94 THR A N 1
ATOM 803 C CA . THR A 1 94 ? 10.816 -19.526 -9.633 1.00 68.25 94 THR A CA 1
ATOM 804 C C . THR A 1 94 ? 11.296 -19.901 -11.034 1.00 68.25 94 THR A C 1
ATOM 806 O O . THR A 1 94 ? 10.665 -19.537 -12.027 1.00 68.25 94 THR A O 1
ATOM 809 N N . ASP A 1 95 ? 12.314 -20.765 -11.125 1.00 62.97 95 ASP A N 1
ATOM 810 C CA . ASP A 1 95 ? 12.784 -21.413 -12.373 1.00 62.97 95 ASP A CA 1
ATOM 811 C C . ASP A 1 95 ? 11.699 -22.258 -13.090 1.00 62.97 95 ASP A C 1
ATOM 813 O O . ASP A 1 95 ? 11.966 -22.991 -14.040 1.00 62.97 95 ASP A O 1
ATOM 817 N N . LYS A 1 96 ? 10.453 -22.205 -12.606 1.00 59.12 96 LYS A N 1
ATOM 818 C CA . LYS A 1 96 ? 9.293 -22.963 -13.074 1.00 59.12 96 LYS A CA 1
ATOM 819 C C . LYS A 1 96 ? 8.368 -22.145 -13.978 1.00 59.12 96 LYS A C 1
ATOM 821 O O . LYS A 1 96 ? 7.389 -22.700 -14.475 1.00 59.12 96 LYS A O 1
ATOM 826 N N . VAL A 1 97 ? 8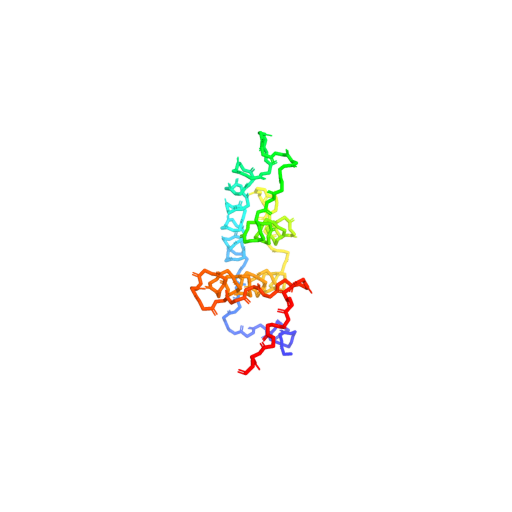.638 -20.854 -14.196 1.00 62.03 97 VAL A N 1
ATOM 827 C CA . VAL A 1 97 ? 7.811 -20.004 -15.066 1.00 62.03 97 VAL A CA 1
ATOM 828 C C . VAL A 1 97 ? 8.393 -19.949 -16.472 1.00 62.03 97 VAL A C 1
ATOM 830 O O . VAL A 1 97 ? 9.416 -19.321 -16.727 1.00 62.03 97 VAL A O 1
ATOM 833 N N . ILE A 1 98 ? 7.693 -20.579 -17.414 1.00 62.19 98 ILE A N 1
ATOM 834 C CA . ILE A 1 98 ? 7.948 -20.423 -18.847 1.00 62.19 98 ILE A CA 1
ATOM 835 C C . ILE A 1 98 ? 7.179 -19.185 -19.319 1.00 62.19 98 ILE A C 1
ATOM 837 O O . ILE A 1 98 ? 5.952 -19.211 -19.428 1.00 62.19 98 ILE A O 1
ATOM 841 N N . TYR A 1 99 ? 7.888 -18.095 -19.615 1.00 61.44 99 TYR A N 1
ATOM 842 C CA . TYR A 1 99 ? 7.296 -16.941 -20.291 1.00 61.44 99 TYR A CA 1
ATOM 843 C C . TYR A 1 99 ? 7.070 -17.285 -21.765 1.00 61.44 99 TYR A C 1
ATOM 845 O O . TYR A 1 99 ? 7.993 -17.238 -22.575 1.00 61.44 99 TYR A O 1
ATOM 853 N N . LEU A 1 100 ? 5.838 -17.652 -22.119 1.00 61.06 100 LEU A N 1
ATOM 854 C CA . LEU A 1 100 ? 5.450 -17.831 -23.516 1.00 61.06 100 LEU A CA 1
ATOM 855 C C . LEU A 1 100 ? 5.288 -16.452 -24.170 1.00 61.06 100 LEU A C 1
ATOM 857 O O . LEU A 1 100 ? 4.309 -15.745 -23.930 1.00 61.06 100 LEU A O 1
ATOM 861 N N . ASP A 1 101 ? 6.257 -16.063 -24.996 1.00 56.06 101 ASP A N 1
ATOM 862 C CA . ASP A 1 101 ? 6.094 -14.956 -25.943 1.00 56.06 101 ASP A CA 1
ATOM 863 C C . ASP A 1 101 ? 4.961 -15.305 -26.933 1.00 56.06 101 ASP A C 1
ATOM 865 O O . ASP A 1 101 ? 4.814 -16.461 -27.334 1.00 56.06 101 ASP A O 1
ATOM 869 N N . LYS A 1 102 ? 4.181 -14.318 -27.389 1.00 58.69 102 LYS A N 1
ATOM 870 C CA . LYS A 1 102 ? 3.260 -14.471 -28.532 1.00 58.69 102 LYS A CA 1
ATOM 871 C C . LYS A 1 102 ? 3.963 -15.013 -29.786 1.00 58.69 102 LYS A C 1
ATOM 873 O O . LYS A 1 102 ? 3.299 -15.637 -30.607 1.00 58.69 102 LYS A O 1
ATOM 878 N N . ASN A 1 103 ? 5.276 -14.805 -29.913 1.00 58.41 103 ASN A N 1
ATOM 879 C CA . ASN A 1 103 ? 6.105 -15.336 -31.000 1.00 58.41 103 ASN A CA 1
ATOM 880 C C . ASN A 1 103 ? 6.736 -16.706 -30.707 1.00 58.41 103 ASN A C 1
ATOM 882 O O . ASN A 1 103 ? 7.500 -17.208 -31.533 1.00 58.41 103 ASN A O 1
ATOM 886 N N . SER A 1 104 ? 6.455 -17.325 -29.554 1.00 58.69 104 SER A N 1
ATOM 887 C CA . SER A 1 104 ? 6.886 -18.699 -29.291 1.00 58.69 104 SER A CA 1
ATOM 888 C C . SER A 1 104 ? 6.080 -19.649 -30.179 1.00 58.69 104 SER A C 1
ATOM 890 O O . SER A 1 104 ? 5.004 -20.135 -29.837 1.00 58.69 104 SER A O 1
ATOM 892 N N . SER A 1 105 ? 6.584 -19.842 -31.398 1.00 56.28 105 SER A N 1
ATOM 893 C CA . SER A 1 105 ? 6.108 -20.849 -32.337 1.00 56.28 105 SER A CA 1
ATOM 894 C C . SER A 1 105 ? 5.969 -22.159 -31.574 1.00 56.28 105 SER A C 1
ATOM 896 O O . SER A 1 105 ? 6.944 -22.616 -30.977 1.00 56.28 105 SER A O 1
ATOM 898 N N . LYS A 1 106 ? 4.772 -22.756 -31.582 1.00 56.09 106 LYS A N 1
ATOM 899 C CA . LYS A 1 106 ? 4.592 -24.151 -31.176 1.00 56.09 106 LYS A CA 1
ATOM 900 C C . LYS A 1 106 ? 5.610 -24.962 -31.970 1.00 56.09 106 LYS A C 1
ATOM 902 O O . LYS A 1 106 ? 5.448 -25.131 -33.176 1.00 56.09 106 LYS A O 1
ATOM 907 N N . SER A 1 107 ? 6.682 -25.400 -31.325 1.00 51.78 107 SER A N 1
ATOM 908 C CA . SER A 1 107 ? 7.581 -26.383 -31.899 1.00 51.78 107 SER A CA 1
ATOM 909 C C . SER A 1 107 ? 6.750 -27.645 -32.086 1.00 51.78 107 SER A C 1
ATOM 911 O O . SER A 1 107 ? 6.402 -28.323 -31.120 1.00 51.78 107 SER A O 1
ATOM 913 N N . ASN A 1 108 ? 6.354 -27.904 -33.335 1.00 50.91 108 ASN A N 1
ATOM 914 C CA . ASN A 1 108 ? 5.782 -29.180 -33.735 1.00 50.91 108 ASN A CA 1
ATOM 915 C C . ASN A 1 108 ? 6.767 -30.265 -33.299 1.00 50.91 108 ASN A C 1
ATOM 917 O O . ASN A 1 108 ? 7.891 -30.326 -33.796 1.00 50.91 108 ASN A O 1
ATOM 921 N N . SER A 1 109 ? 6.354 -31.075 -32.328 1.00 45.31 109 SER A N 1
ATOM 922 C CA . SER A 1 109 ? 7.021 -32.339 -32.050 1.00 45.31 109 SER A CA 1
ATOM 923 C C . SER A 1 109 ? 6.661 -33.279 -33.196 1.00 45.31 109 SER A C 1
ATOM 925 O O . SER A 1 109 ? 5.480 -33.576 -33.382 1.00 45.31 109 SER A O 1
ATOM 927 N N . ASN A 1 110 ? 7.667 -33.639 -33.995 1.00 37.12 110 ASN A N 1
ATOM 928 C CA . ASN A 1 110 ? 7.606 -34.782 -34.907 1.00 37.12 110 ASN A CA 1
ATOM 929 C C . ASN A 1 110 ? 7.567 -36.085 -34.109 1.00 37.12 110 ASN A C 1
ATOM 931 O O . ASN A 1 110 ? 8.254 -36.135 -33.062 1.00 37.12 110 ASN A O 1
#

Sequence (110 aa):
MLELMLKYNVPGQPTKEQLKEAYEKCYRLYKWYKIRWIDGDKINKKRPFYVDMPIKNLEKYCTDENGTFNNIKEYFAYANEQKKMDSIIYISDTDKVIYLDKNSSKSNSN

Radius of gyration: 18.86 Å; chains: 1; bounding box: 40×47×52 Å

Secondary structure (DSSP, 8-state):
-HHHHHHTT-TTPPPHHHHHHHHHHHHHHHHHHIIIIISGGGTTPPPPHHHHHHHHHHHHH---TT---SSHHHHHHHHHHHHHHHHHHHHHTSTT-----TT-------

Organism: NCBI:txid1780362